Protein AF-A0A397FQM4-F1 (afdb_monomer_lite)

pLDDT: mean 86.3, std 16.47, range [33.5, 97.94]

Foldseek 3Di:
DDPPPQPPVCNPPDDDDDLVVLVVVVVVVCVVCVVPDDPVQAAEEEEQCEVNSNPVVGDPVRYAAEHCDDPDPRHHNDDPVPDDDDPGHYDYDYDDDDPD

Secondary structure (DSSP, 8-state):
-------TT-TT---PPPHHHHHHHHHHHHHHHTTTS-GGGPEEEEES-TT-TTGGGS-TTSEEEEESS-SSTT-EES-GGG----SS-EEE--------

Radius of gyration: 15.38 Å; chains: 1; bounding box: 43×31×37 Å

Sequence (100 aa):
MNLNYVNGKNILDQYFTKRYIAEKLFEKTKNIISQYEKIEKYTWLEPSVGEGCFYDLLPKNKRIGIDIDPKRENIIKGNYLKYKLPNKPLIRYRKSTFRT

Structure (mmCIF, N/CA/C/O backbone):
data_AF-A0A397FQM4-F1
#
_entry.id   AF-A0A397FQM4-F1
#
loop_
_atom_site.group_PDB
_atom_site.id
_atom_site.type_symbol
_atom_site.label_atom_id
_atom_site.label_alt_id
_atom_site.label_comp_id
_atom_site.label_asym_id
_atom_site.label_entity_id
_atom_site.label_seq_id
_atom_site.pdbx_PDB_ins_code
_atom_site.Cartn_x
_atom_site.Cartn_y
_atom_site.Cartn_z
_atom_site.occupancy
_atom_site.B_iso_or_equiv
_atom_site.auth_seq_id
_atom_site.auth_comp_id
_atom_site.auth_asym_id
_atom_site.auth_atom_id
_atom_site.pdbx_PDB_model_num
ATOM 1 N N . MET A 1 1 ? 28.071 24.592 -18.770 1.00 37.16 1 MET A N 1
ATOM 2 C CA . MET A 1 1 ? 28.516 23.203 -19.012 1.00 37.16 1 MET A CA 1
ATOM 3 C C . MET A 1 1 ? 27.507 22.291 -18.321 1.00 37.16 1 MET A C 1
ATOM 5 O O . MET A 1 1 ? 27.537 22.194 -17.104 1.00 37.16 1 MET A O 1
ATOM 9 N N . ASN A 1 2 ? 26.525 21.754 -19.055 1.00 40.03 2 ASN A N 1
ATOM 10 C CA . ASN A 1 2 ? 25.473 20.906 -18.475 1.00 40.03 2 ASN A CA 1
ATOM 11 C C . ASN A 1 2 ? 25.976 19.464 -18.391 1.00 40.03 2 ASN A C 1
ATOM 13 O O . ASN A 1 2 ? 25.970 18.745 -19.387 1.00 40.03 2 ASN A O 1
ATOM 17 N N . LEU A 1 3 ? 26.410 19.046 -17.204 1.00 45.41 3 LEU A N 1
ATOM 18 C CA . LEU A 1 3 ? 26.678 17.643 -16.901 1.00 45.41 3 LEU A CA 1
ATOM 19 C C . LEU A 1 3 ? 25.361 16.967 -16.505 1.00 45.41 3 LEU A C 1
ATOM 21 O O . LEU A 1 3 ? 25.091 16.741 -15.330 1.00 45.41 3 LEU A O 1
ATOM 25 N N . ASN A 1 4 ? 24.525 16.644 -17.492 1.00 55.28 4 ASN A N 1
ATOM 26 C CA . ASN A 1 4 ? 23.449 15.680 -17.275 1.00 55.28 4 ASN A CA 1
ATOM 27 C C . ASN A 1 4 ? 24.091 14.289 -17.199 1.00 55.28 4 ASN A C 1
ATOM 29 O O . ASN A 1 4 ? 24.248 13.613 -18.214 1.00 55.28 4 ASN A O 1
ATOM 33 N N . TYR A 1 5 ? 24.508 13.880 -16.000 1.00 58.41 5 TYR A N 1
ATOM 34 C CA . TYR A 1 5 ? 24.919 12.505 -15.724 1.00 58.41 5 TYR A CA 1
ATOM 35 C C . TYR A 1 5 ? 23.674 11.615 -15.778 1.00 58.41 5 TYR A C 1
ATOM 37 O O . TYR A 1 5 ? 22.978 11.403 -14.789 1.00 58.41 5 TYR A O 1
ATOM 45 N N . VAL A 1 6 ? 23.350 11.128 -16.973 1.00 59.69 6 VAL A N 1
ATOM 46 C CA . VAL A 1 6 ? 22.288 10.141 -17.154 1.00 59.69 6 VAL A CA 1
ATOM 47 C C . VAL A 1 6 ? 22.879 8.780 -16.811 1.00 59.69 6 VAL A C 1
ATOM 49 O O . VAL A 1 6 ? 23.777 8.291 -17.498 1.00 59.69 6 VAL A O 1
ATOM 52 N N . ASN A 1 7 ? 22.401 8.155 -15.735 1.00 61.22 7 ASN A N 1
ATOM 53 C CA . ASN A 1 7 ? 22.791 6.789 -15.413 1.00 61.22 7 ASN A CA 1
ATOM 54 C C . ASN A 1 7 ? 22.173 5.841 -16.452 1.00 61.22 7 ASN A C 1
ATOM 56 O O . ASN A 1 7 ? 21.014 5.448 -16.331 1.00 61.22 7 ASN A O 1
ATOM 60 N N . GLY A 1 8 ? 22.944 5.467 -17.477 1.00 60.25 8 GLY A N 1
ATOM 61 C CA . GLY A 1 8 ? 22.469 4.618 -18.577 1.00 60.25 8 GLY A CA 1
ATOM 62 C C . GLY A 1 8 ? 21.927 3.250 -18.139 1.00 60.25 8 GLY A C 1
ATOM 63 O O . GLY A 1 8 ? 21.170 2.633 -18.880 1.00 60.25 8 GLY A O 1
ATOM 64 N N . LYS A 1 9 ? 22.258 2.786 -16.924 1.00 60.47 9 LYS A N 1
ATOM 65 C CA . LYS A 1 9 ? 21.728 1.542 -16.339 1.00 60.47 9 LYS A CA 1
ATOM 66 C C . LYS A 1 9 ? 20.442 1.738 -15.526 1.00 60.47 9 LYS A C 1
ATOM 68 O O . LYS A 1 9 ? 19.751 0.762 -15.258 1.00 60.47 9 LYS A O 1
ATOM 73 N N . ASN A 1 10 ? 20.124 2.966 -15.115 1.00 61.16 10 ASN A N 1
ATOM 74 C CA . ASN A 1 10 ? 18.965 3.286 -14.279 1.00 61.16 10 ASN A CA 1
ATOM 75 C C . ASN A 1 10 ? 18.325 4.604 -14.735 1.00 61.16 10 ASN A C 1
ATOM 77 O O . ASN A 1 10 ? 18.322 5.599 -14.014 1.00 61.16 10 ASN A O 1
ATOM 81 N N . ILE A 1 11 ? 17.783 4.598 -15.955 1.00 65.88 11 ILE A N 1
ATOM 82 C CA . ILE A 1 11 ? 17.174 5.763 -16.628 1.00 65.88 11 ILE A CA 1
ATOM 83 C C . ILE A 1 11 ? 16.041 6.385 -15.790 1.00 65.88 11 ILE A C 1
ATOM 85 O O . ILE A 1 11 ? 15.767 7.579 -15.886 1.00 65.88 11 ILE A O 1
ATOM 89 N N . LEU A 1 12 ? 15.397 5.574 -14.947 1.00 64.56 12 LEU A N 1
ATOM 90 C CA . LEU A 1 12 ? 14.293 5.969 -14.074 1.00 64.56 12 LEU A CA 1
ATOM 91 C C . LEU A 1 12 ? 14.726 6.273 -12.627 1.00 64.56 12 LEU A C 1
ATOM 93 O O . LEU A 1 12 ? 13.865 6.587 -11.807 1.00 64.56 12 LEU A O 1
ATOM 97 N N . ASP A 1 13 ? 16.023 6.172 -12.313 1.00 63.94 13 ASP A N 1
ATOM 98 C CA . ASP A 1 13 ? 16.613 6.402 -10.984 1.00 63.94 13 ASP A CA 1
ATOM 99 C C . ASP A 1 13 ? 15.885 5.648 -9.845 1.00 63.94 13 ASP A C 1
ATOM 101 O O . ASP A 1 13 ? 15.539 6.178 -8.788 1.00 63.94 13 ASP A O 1
ATOM 105 N N . GLN A 1 14 ? 15.582 4.371 -10.092 1.00 63.09 14 GLN A N 1
ATOM 106 C CA . GLN A 1 14 ? 14.849 3.505 -9.171 1.00 63.09 14 GLN A CA 1
ATOM 107 C C . GLN A 1 14 ? 15.762 2.981 -8.051 1.00 63.09 14 GLN A C 1
ATOM 109 O O . GLN A 1 14 ? 16.753 2.304 -8.325 1.00 63.09 14 GLN A O 1
ATOM 114 N N . TYR A 1 15 ? 15.386 3.222 -6.788 1.00 69.12 15 TYR A N 1
ATOM 115 C CA . TYR A 1 15 ? 16.043 2.648 -5.604 1.00 69.12 15 TYR A CA 1
ATOM 116 C C . TYR A 1 15 ? 15.053 1.892 -4.723 1.00 69.12 15 TYR A C 1
ATOM 118 O O . TYR A 1 15 ? 14.218 2.487 -4.026 1.00 69.12 15 TYR A O 1
ATOM 126 N N . PHE A 1 16 ? 15.202 0.572 -4.678 1.00 68.19 16 PHE A N 1
ATOM 127 C CA . PHE A 1 16 ? 14.300 -0.298 -3.932 1.00 68.19 16 PHE A CA 1
ATOM 128 C C . PHE A 1 16 ? 14.640 -0.350 -2.443 1.00 68.19 16 PHE A C 1
ATOM 130 O O . PHE A 1 16 ? 15.800 -0.365 -2.032 1.00 68.19 16 PHE A O 1
ATOM 137 N N . THR A 1 17 ? 13.603 -0.362 -1.610 1.00 78.56 17 THR A N 1
ATOM 138 C CA . THR A 1 17 ? 13.746 -0.607 -0.174 1.00 78.56 17 THR A CA 1
ATOM 139 C C . THR A 1 17 ? 13.904 -2.106 0.056 1.00 78.56 17 THR A C 1
ATOM 141 O O . THR A 1 17 ? 13.136 -2.903 -0.479 1.00 78.56 17 THR A O 1
ATOM 144 N N . LYS A 1 18 ? 14.885 -2.504 0.874 1.00 86.94 18 LYS A N 1
ATOM 145 C CA . LYS A 1 18 ? 15.031 -3.905 1.294 1.00 86.94 18 LYS A CA 1
ATOM 146 C C . LYS A 1 18 ? 13.760 -4.358 2.017 1.00 86.94 18 LYS A C 1
ATOM 148 O O . LYS A 1 18 ? 13.249 -3.625 2.863 1.00 86.94 18 LYS A O 1
ATOM 153 N N . ARG A 1 19 ? 13.287 -5.575 1.739 1.00 88.56 19 ARG A N 1
ATOM 154 C CA . ARG A 1 19 ? 11.997 -6.073 2.245 1.00 88.56 19 ARG A CA 1
ATOM 155 C C . ARG A 1 19 ? 11.850 -5.966 3.769 1.00 88.56 19 ARG A C 1
ATOM 157 O O . ARG A 1 19 ? 10.873 -5.396 4.238 1.00 88.56 19 ARG A O 1
ATOM 164 N N . TYR A 1 20 ? 12.867 -6.375 4.529 1.00 90.75 20 TYR A N 1
ATOM 165 C CA . TYR A 1 20 ? 12.834 -6.291 5.997 1.00 90.75 20 TYR A CA 1
ATOM 166 C C . TYR A 1 20 ? 12.728 -4.847 6.532 1.00 90.75 20 TYR A C 1
ATOM 168 O O . TYR A 1 20 ? 12.2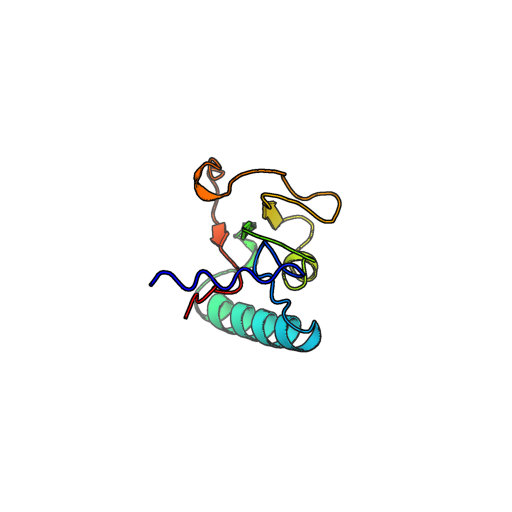04 -4.618 7.620 1.00 90.75 20 TYR A O 1
ATOM 176 N N . ILE A 1 21 ? 13.234 -3.850 5.792 1.00 92.25 21 ILE A N 1
ATOM 177 C CA . ILE A 1 21 ? 13.069 -2.434 6.152 1.00 92.25 21 ILE A CA 1
ATOM 178 C C . ILE A 1 21 ? 11.628 -1.998 5.885 1.00 92.25 21 ILE A C 1
ATOM 180 O O . ILE A 1 21 ? 11.047 -1.303 6.716 1.00 92.25 21 ILE A O 1
ATOM 184 N N . ALA A 1 22 ? 11.045 -2.421 4.759 1.00 92.06 22 ALA A N 1
ATOM 185 C CA . ALA A 1 22 ? 9.656 -2.121 4.424 1.00 92.06 22 ALA A CA 1
ATOM 186 C C . ALA A 1 22 ? 8.688 -2.686 5.476 1.00 92.06 22 ALA A C 1
ATOM 188 O O . ALA A 1 22 ? 7.808 -1.965 5.935 1.00 92.06 22 ALA A O 1
ATOM 189 N N . GLU A 1 23 ? 8.921 -3.918 5.934 1.00 94.88 23 GLU A N 1
ATOM 190 C CA . GLU A 1 23 ? 8.162 -4.559 7.017 1.00 94.88 23 GLU A CA 1
ATOM 191 C C . GLU A 1 23 ? 8.234 -3.753 8.319 1.00 94.88 23 GLU A C 1
ATOM 193 O O . GLU A 1 23 ? 7.201 -3.375 8.868 1.00 94.88 23 GLU A O 1
ATOM 198 N N . LYS A 1 24 ? 9.442 -3.386 8.773 1.00 95.69 24 LYS A N 1
ATOM 199 C CA . LYS A 1 24 ? 9.619 -2.568 9.989 1.00 95.69 24 LYS A CA 1
ATOM 200 C C . LYS A 1 24 ? 8.917 -1.213 9.900 1.00 95.69 24 LYS A C 1
ATOM 202 O O . LYS A 1 24 ? 8.311 -0.764 10.873 1.00 95.69 24 LYS A O 1
ATOM 207 N N . LEU A 1 25 ? 9.016 -0.545 8.751 1.00 95.00 25 LEU A N 1
ATOM 208 C CA . LEU A 1 25 ? 8.361 0.744 8.533 1.00 95.00 25 LEU A CA 1
ATOM 209 C C . LEU A 1 25 ? 6.841 0.598 8.497 1.00 95.00 25 LEU A C 1
ATOM 211 O O . LEU A 1 25 ? 6.157 1.418 9.101 1.00 95.00 25 LEU A O 1
ATOM 215 N N . PHE A 1 26 ? 6.318 -0.441 7.846 1.00 95.56 26 PHE A N 1
ATOM 216 C CA . PHE A 1 26 ? 4.884 -0.688 7.773 1.00 95.56 26 PHE A CA 1
ATOM 217 C C . PHE A 1 26 ? 4.290 -0.985 9.151 1.00 95.56 26 PHE A C 1
ATOM 219 O O . PHE A 1 26 ? 3.293 -0.367 9.522 1.00 95.56 26 PHE A O 1
ATOM 226 N N . GLU A 1 27 ? 4.935 -1.836 9.953 1.00 96.75 27 GLU A N 1
ATOM 227 C CA . GLU A 1 27 ? 4.503 -2.096 11.332 1.00 96.75 27 GLU A CA 1
ATOM 228 C C . GLU A 1 27 ? 4.507 -0.819 12.180 1.00 96.75 27 GLU A C 1
ATOM 230 O O . GLU A 1 27 ? 3.517 -0.509 12.844 1.00 96.75 27 GLU A O 1
ATOM 235 N N . LYS A 1 28 ? 5.571 -0.009 12.097 1.00 97.06 28 LYS A N 1
ATOM 236 C CA . LYS A 1 28 ? 5.624 1.278 12.804 1.00 97.06 28 LYS A CA 1
ATOM 237 C C . LYS A 1 28 ? 4.515 2.229 12.344 1.00 97.06 28 LYS A C 1
ATOM 239 O O . LYS A 1 28 ? 3.899 2.886 13.179 1.00 97.06 28 LYS A O 1
ATOM 244 N N . THR A 1 29 ? 4.238 2.293 11.040 1.00 96.00 29 THR A N 1
ATOM 245 C CA . THR A 1 29 ? 3.140 3.096 10.486 1.00 96.00 29 THR A CA 1
ATOM 246 C C . THR A 1 29 ? 1.789 2.640 11.026 1.00 96.00 29 THR A C 1
ATOM 248 O O . THR A 1 29 ? 1.028 3.483 11.496 1.00 96.00 29 THR A O 1
ATOM 251 N N . LYS A 1 30 ? 1.499 1.331 11.013 1.00 96.62 30 LYS A N 1
ATOM 252 C CA . LYS A 1 30 ? 0.252 0.795 11.573 1.00 96.62 30 LYS A CA 1
ATOM 253 C C . LYS A 1 30 ? 0.107 1.153 13.048 1.00 96.62 30 LYS A C 1
ATOM 255 O O . LYS A 1 30 ? -0.926 1.684 13.429 1.00 96.62 30 LYS A O 1
ATOM 260 N N . ASN A 1 31 ? 1.155 0.940 13.844 1.00 97.38 31 ASN A N 1
ATOM 261 C CA . ASN A 1 31 ? 1.133 1.229 15.278 1.00 97.38 31 ASN A CA 1
ATOM 262 C C . ASN A 1 31 ? 0.816 2.698 15.572 1.00 97.38 31 ASN A C 1
ATOM 264 O O . ASN A 1 31 ? 0.025 2.971 16.465 1.00 97.38 31 ASN A O 1
ATOM 268 N N . ILE A 1 32 ? 1.395 3.633 14.814 1.00 97.00 32 ILE A N 1
ATOM 269 C CA . ILE A 1 32 ? 1.127 5.067 14.990 1.00 97.00 32 ILE A CA 1
ATOM 270 C C . ILE A 1 32 ? -0.307 5.409 14.575 1.00 97.00 32 ILE A C 1
ATOM 272 O O . ILE A 1 32 ? -1.010 6.074 15.323 1.00 97.00 32 ILE A O 1
ATOM 276 N N . ILE A 1 33 ? -0.774 4.953 13.408 1.00 95.88 33 ILE A N 1
ATOM 277 C CA . ILE A 1 33 ? -2.127 5.283 12.927 1.00 95.88 33 ILE A CA 1
ATOM 278 C C . ILE A 1 33 ? -3.196 4.703 13.860 1.00 95.88 33 ILE A C 1
ATOM 280 O O . ILE A 1 33 ? -4.152 5.399 14.194 1.00 95.88 33 ILE A O 1
ATOM 284 N N . SER A 1 34 ? -3.008 3.469 14.333 1.00 96.56 34 SER A N 1
ATOM 285 C CA . SER A 1 34 ? -3.951 2.788 15.227 1.00 96.56 34 SER A CA 1
ATOM 286 C C . SER A 1 34 ? -4.112 3.45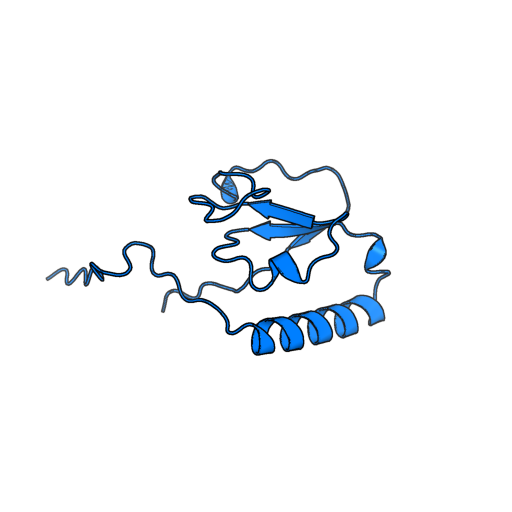5 16.598 1.00 96.56 34 SER A C 1
ATOM 288 O O . SER A 1 34 ? -5.075 3.157 17.298 1.00 96.56 34 SER A O 1
ATOM 290 N N . GLN A 1 35 ? -3.211 4.365 16.990 1.00 97.75 35 GLN A N 1
ATOM 291 C CA . GLN A 1 35 ? -3.373 5.178 18.205 1.00 97.75 35 GLN A CA 1
ATOM 292 C C . GLN A 1 35 ? -4.451 6.259 18.057 1.00 97.75 35 GLN A C 1
ATOM 294 O O . GLN A 1 35 ? -4.978 6.727 19.062 1.00 97.75 35 GLN A O 1
ATOM 299 N N . TYR A 1 36 ? -4.782 6.650 16.823 1.00 97.06 36 TYR A N 1
ATOM 300 C CA . TYR A 1 36 ? -5.690 7.764 16.538 1.00 97.06 36 TYR A CA 1
ATOM 301 C C . TYR A 1 36 ? -6.911 7.345 15.713 1.00 97.06 36 TYR A C 1
ATOM 303 O O . TYR A 1 36 ? -7.952 7.987 15.798 1.00 97.06 36 TYR A O 1
ATOM 311 N N . GLU A 1 37 ? -6.810 6.271 14.926 1.00 96.25 37 GLU A N 1
ATOM 312 C CA . GLU A 1 37 ? -7.834 5.864 13.964 1.00 96.25 37 GLU A CA 1
ATOM 313 C C . GLU A 1 37 ? -7.988 4.342 13.857 1.00 96.25 37 GLU A C 1
ATOM 315 O O . GLU A 1 37 ? -7.060 3.574 14.102 1.00 96.25 37 GLU A O 1
ATOM 320 N N . LYS A 1 38 ? -9.160 3.883 13.397 1.00 95.62 38 LYS A N 1
ATOM 321 C CA . LYS A 1 38 ? -9.372 2.465 13.043 1.00 95.62 38 LYS A CA 1
ATOM 322 C C . LYS A 1 38 ? -8.855 2.206 11.631 1.00 95.62 38 LYS A C 1
ATOM 324 O O . LYS A 1 38 ? -9.560 2.468 10.651 1.00 95.62 38 LYS A O 1
ATOM 329 N N . ILE A 1 39 ? -7.625 1.711 11.530 1.00 94.38 39 ILE A N 1
ATOM 330 C CA . ILE A 1 39 ? -6.877 1.570 10.274 1.00 94.38 39 ILE A CA 1
ATOM 331 C C . ILE A 1 39 ? -7.597 0.716 9.219 1.00 94.38 39 ILE A C 1
ATOM 333 O O . ILE A 1 39 ? -7.447 0.936 8.017 1.00 94.38 39 ILE A O 1
ATOM 337 N N . GLU A 1 40 ? -8.461 -0.203 9.646 1.00 94.94 40 GLU A N 1
ATOM 338 C CA . GLU A 1 40 ? -9.254 -1.072 8.780 1.00 94.94 40 GLU A CA 1
ATOM 339 C C . GLU A 1 40 ? -10.303 -0.299 7.974 1.00 94.94 40 GLU A C 1
ATOM 341 O O . GLU A 1 40 ? -10.788 -0.811 6.966 1.00 94.94 40 GLU A O 1
ATOM 346 N N . LYS A 1 41 ? -10.679 0.923 8.369 1.00 96.38 41 LYS A N 1
ATOM 347 C CA . LYS A 1 41 ? -11.620 1.761 7.604 1.00 96.38 41 LYS A CA 1
ATOM 348 C C . LYS A 1 41 ? -11.036 2.241 6.273 1.00 96.38 41 LYS A C 1
ATOM 350 O O . LYS A 1 41 ? -11.792 2.599 5.370 1.00 96.38 41 LYS A O 1
ATOM 355 N N . TYR A 1 42 ? -9.713 2.254 6.147 1.00 97.38 42 TYR A N 1
ATOM 356 C CA . TYR A 1 42 ? -9.021 2.883 5.033 1.00 97.38 42 TYR A CA 1
ATOM 357 C C . TYR A 1 42 ? -8.658 1.880 3.941 1.00 97.38 42 TYR A C 1
ATOM 359 O O . TYR A 1 42 ? -8.335 0.719 4.193 1.00 97.38 42 TYR A O 1
ATOM 367 N N . THR A 1 43 ? -8.686 2.354 2.697 1.00 97.94 43 THR A N 1
ATOM 368 C CA . THR A 1 43 ? -8.016 1.687 1.578 1.00 97.94 43 THR A CA 1
ATOM 369 C C . THR A 1 43 ? -6.618 2.275 1.418 1.00 97.94 43 THR A C 1
ATOM 371 O O . THR A 1 43 ? -6.441 3.493 1.411 1.00 97.94 43 THR A O 1
ATOM 374 N N . TRP A 1 44 ? -5.616 1.417 1.283 1.00 97.56 44 TRP A N 1
ATOM 375 C CA . TRP A 1 44 ? -4.235 1.829 1.084 1.00 97.56 44 TRP A CA 1
ATOM 376 C C . TRP A 1 44 ? -3.975 2.127 -0.386 1.00 97.56 44 TRP A C 1
ATOM 378 O O . TRP A 1 44 ? -4.356 1.355 -1.263 1.00 97.56 44 TRP A O 1
ATOM 388 N N . LEU A 1 45 ? -3.321 3.248 -0.657 1.00 97.38 45 LEU A N 1
ATOM 389 C CA . LEU A 1 45 ? -2.948 3.676 -1.995 1.00 97.38 45 LEU A CA 1
ATOM 390 C C . LEU A 1 45 ? -1.435 3.846 -2.068 1.00 97.38 45 LEU A C 1
ATOM 392 O O . LEU A 1 45 ? -0.887 4.761 -1.448 1.00 97.38 45 LEU A O 1
ATOM 396 N N . GLU A 1 46 ? -0.783 2.996 -2.853 1.00 96.50 46 GLU A N 1
ATOM 397 C CA . GLU A 1 46 ? 0.645 3.099 -3.135 1.00 96.50 46 GLU A CA 1
ATOM 398 C C . GLU A 1 46 ? 0.880 3.579 -4.570 1.00 96.50 46 GLU A C 1
ATOM 400 O O . GLU A 1 46 ? 0.687 2.824 -5.527 1.00 96.50 46 GLU A O 1
ATOM 405 N N . PRO A 1 47 ? 1.267 4.849 -4.748 1.00 95.38 47 PRO A N 1
ATOM 406 C CA . PRO A 1 47 ? 1.771 5.337 -6.022 1.00 95.38 47 PRO A CA 1
ATOM 407 C C . PRO A 1 47 ? 3.247 4.974 -6.220 1.00 95.38 47 PRO A C 1
ATOM 409 O O . PRO A 1 47 ? 4.018 4.967 -5.260 1.00 95.38 47 PRO A O 1
ATOM 412 N N . SER A 1 48 ? 3.646 4.781 -7.479 1.00 92.44 48 SER A N 1
ATOM 413 C CA . SER A 1 48 ? 5.014 4.417 -7.876 1.00 92.44 48 SER A CA 1
ATOM 414 C C . SER A 1 48 ? 5.497 3.146 -7.168 1.00 92.44 48 SER A C 1
ATOM 416 O O . SER A 1 48 ? 6.537 3.141 -6.510 1.00 92.44 48 SER A O 1
ATOM 418 N N . VAL A 1 49 ? 4.687 2.090 -7.277 1.00 93.75 49 VAL A N 1
ATOM 419 C CA . VAL A 1 49 ? 4.845 0.791 -6.604 1.00 93.75 49 VAL A CA 1
ATOM 420 C C . VAL A 1 49 ? 6.235 0.165 -6.797 1.00 93.75 49 VAL A C 1
ATOM 422 O O . VAL A 1 49 ? 6.760 -0.471 -5.878 1.00 93.75 49 VAL A O 1
ATOM 425 N N . GLY A 1 50 ? 6.843 0.303 -7.978 1.00 90.00 50 GLY A N 1
ATOM 426 C CA . GLY A 1 50 ? 8.077 -0.396 -8.339 1.00 90.00 50 GLY A CA 1
ATOM 427 C C . GLY A 1 50 ? 7.930 -1.919 -8.202 1.00 90.00 50 GLY A C 1
ATOM 428 O O . GLY A 1 50 ? 6.965 -2.503 -8.688 1.00 90.00 50 GLY A O 1
ATOM 429 N N . GLU A 1 51 ? 8.859 -2.571 -7.492 1.00 89.12 51 GLU A N 1
ATOM 430 C CA . GLU A 1 51 ? 8.790 -4.018 -7.193 1.00 89.12 51 GLU A CA 1
ATOM 431 C C . GLU A 1 51 ? 7.694 -4.379 -6.162 1.00 89.12 51 GLU A C 1
ATOM 433 O O . GLU A 1 51 ? 7.395 -5.551 -5.934 1.00 89.12 51 GLU A O 1
ATOM 438 N N . GLY A 1 52 ? 7.067 -3.391 -5.514 1.00 91.69 52 GLY A N 1
ATOM 439 C CA . GLY A 1 52 ? 5.968 -3.612 -4.567 1.00 91.69 52 GLY A CA 1
ATOM 440 C C . GLY A 1 52 ? 6.394 -4.084 -3.176 1.00 91.69 52 GLY A C 1
ATOM 441 O O . GLY A 1 52 ? 5.650 -4.802 -2.512 1.00 91.69 52 GLY A O 1
ATOM 442 N N . CYS A 1 53 ? 7.575 -3.664 -2.711 1.00 91.62 53 CYS A N 1
ATOM 443 C CA . CYS A 1 53 ? 8.083 -4.013 -1.379 1.00 91.62 53 CYS A CA 1
ATOM 444 C C . CYS A 1 53 ? 7.160 -3.579 -0.223 1.00 91.62 53 CYS A C 1
ATOM 446 O O . CYS A 1 53 ? 7.092 -4.290 0.777 1.00 91.62 53 CYS A O 1
ATOM 448 N N . PHE A 1 54 ? 6.434 -2.462 -0.359 1.00 94.06 54 PHE A N 1
ATOM 449 C CA . PHE A 1 54 ? 5.372 -2.083 0.577 1.00 94.06 54 PHE A CA 1
ATOM 450 C C . PHE A 1 54 ? 4.020 -2.650 0.144 1.00 94.06 54 PHE A C 1
ATOM 452 O O . PHE A 1 54 ? 3.286 -3.155 0.989 1.00 94.06 54 PHE A O 1
ATOM 459 N N . TYR A 1 55 ? 3.725 -2.646 -1.158 1.00 95.56 55 TYR A N 1
ATOM 460 C CA . TYR A 1 55 ? 2.442 -3.086 -1.712 1.00 95.56 55 TYR A CA 1
ATOM 461 C C . TYR A 1 55 ? 2.060 -4.500 -1.275 1.00 95.56 55 TYR A C 1
ATOM 463 O O . TYR A 1 55 ? 0.903 -4.776 -0.945 1.00 95.56 55 TYR A O 1
ATOM 471 N N . ASP A 1 56 ? 3.051 -5.390 -1.220 1.00 94.88 56 ASP A N 1
ATOM 472 C CA . ASP A 1 56 ? 2.896 -6.766 -0.757 1.00 94.88 56 ASP A CA 1
ATOM 473 C C . ASP A 1 56 ? 2.429 -6.886 0.690 1.00 94.88 56 ASP A C 1
ATOM 475 O O . ASP A 1 56 ? 1.767 -7.867 1.025 1.00 94.88 56 ASP A O 1
ATOM 479 N N . LEU A 1 57 ? 2.769 -5.907 1.526 1.00 96.00 57 LEU A N 1
ATOM 480 C CA . LEU A 1 57 ? 2.425 -5.863 2.945 1.00 96.00 57 LEU A CA 1
ATOM 481 C C . LEU A 1 57 ? 1.022 -5.287 3.178 1.00 96.00 57 LEU A C 1
ATOM 483 O O . LEU A 1 57 ? 0.424 -5.517 4.229 1.00 96.00 57 LEU A O 1
ATOM 487 N N . LEU A 1 58 ? 0.483 -4.546 2.204 1.00 96.38 58 LEU A N 1
ATOM 488 C CA . LEU A 1 58 ? -0.836 -3.931 2.309 1.00 96.38 58 LEU A CA 1
ATOM 489 C C . LEU A 1 58 ? -1.951 -4.995 2.284 1.00 96.38 58 LEU A C 1
ATOM 491 O O . LEU A 1 58 ? -1.839 -5.987 1.552 1.00 96.38 58 LEU A O 1
ATOM 495 N N . PRO A 1 59 ? -3.078 -4.778 2.993 1.00 96.00 59 PRO A N 1
ATOM 496 C CA . PRO A 1 59 ? -4.206 -5.706 2.978 1.00 96.00 59 PRO A CA 1
ATOM 497 C C . PRO A 1 59 ? -4.729 -5.941 1.554 1.00 96.00 59 PRO A C 1
ATOM 499 O O . PRO A 1 59 ? -5.134 -5.000 0.869 1.00 96.00 59 PRO A O 1
ATOM 502 N N . LYS A 1 60 ? -4.746 -7.204 1.102 1.00 95.00 60 LYS A N 1
ATOM 503 C CA . LYS A 1 60 ? -5.034 -7.570 -0.302 1.00 95.00 60 LYS A CA 1
ATOM 504 C C . LYS A 1 60 ? -6.379 -7.045 -0.818 1.00 95.00 60 LYS A C 1
ATOM 506 O O . LYS A 1 60 ? -6.475 -6.670 -1.979 1.00 95.00 60 LYS A O 1
ATOM 511 N N . ASN A 1 61 ? -7.396 -6.989 0.039 1.00 95.69 61 ASN A N 1
ATOM 512 C CA . ASN A 1 61 ? -8.743 -6.507 -0.285 1.00 95.69 61 ASN A CA 1
ATOM 513 C C . ASN A 1 61 ? -8.926 -4.987 -0.110 1.00 95.69 61 ASN A C 1
ATOM 515 O O . ASN A 1 61 ? -9.998 -4.463 -0.406 1.00 95.69 61 ASN A O 1
ATOM 519 N N . LYS A 1 62 ? -7.913 -4.273 0.393 1.00 96.31 62 LYS A N 1
ATOM 520 C CA . LYS A 1 62 ? -7.957 -2.829 0.673 1.00 96.31 62 LYS A CA 1
ATOM 521 C C . LYS A 1 62 ? -6.670 -2.146 0.225 1.00 96.31 62 LYS A C 1
ATOM 523 O O . LYS A 1 62 ? -6.114 -1.331 0.959 1.00 96.31 62 LYS A O 1
ATOM 528 N N . ARG A 1 63 ? -6.208 -2.459 -0.988 1.00 97.00 63 ARG A N 1
ATOM 529 C CA . ARG A 1 63 ? -5.029 -1.829 -1.590 1.00 97.00 63 ARG A CA 1
ATOM 530 C C . ARG A 1 63 ? -5.248 -1.456 -3.050 1.00 97.00 63 ARG A C 1
ATOM 532 O O . ARG A 1 63 ? -5.915 -2.171 -3.791 1.00 97.00 63 ARG A O 1
ATOM 539 N N . ILE A 1 64 ? -4.653 -0.344 -3.455 1.00 97.62 64 ILE A N 1
ATOM 540 C CA . ILE A 1 64 ? -4.598 0.154 -4.826 1.00 97.62 64 ILE A CA 1
ATOM 541 C C . ILE A 1 64 ? -3.134 0.475 -5.111 1.00 97.62 64 ILE A C 1
ATOM 543 O O . ILE A 1 64 ? -2.507 1.219 -4.359 1.00 97.62 64 ILE A O 1
ATOM 547 N N . GLY A 1 65 ? -2.593 -0.111 -6.174 1.00 97.00 65 GLY A N 1
ATOM 548 C CA . GLY A 1 65 ? -1.234 0.144 -6.637 1.00 97.00 65 GLY A CA 1
ATOM 549 C C . 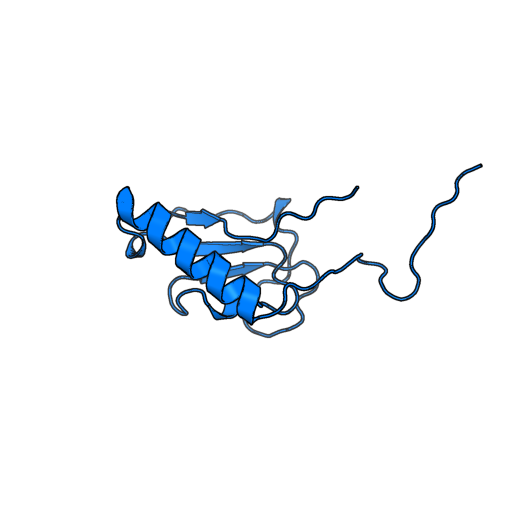GLY A 1 65 ? -1.288 0.832 -7.989 1.00 97.00 65 GLY A C 1
ATOM 550 O O . GLY A 1 65 ? -2.038 0.388 -8.859 1.00 97.00 65 GLY A O 1
ATOM 551 N N . ILE A 1 66 ? -0.522 1.907 -8.162 1.00 96.94 66 ILE A N 1
ATOM 552 C CA . ILE A 1 66 ? -0.419 2.629 -9.436 1.00 96.94 66 ILE A CA 1
ATOM 553 C C . ILE A 1 66 ? 1.050 2.821 -9.766 1.00 96.94 66 ILE A C 1
ATOM 555 O O . ILE A 1 66 ? 1.801 3.343 -8.945 1.00 96.94 66 ILE A O 1
ATOM 559 N N . ASP A 1 67 ? 1.450 2.462 -10.977 1.00 94.75 67 ASP A N 1
ATOM 560 C CA . ASP A 1 67 ? 2.805 2.697 -11.462 1.00 94.75 67 ASP A CA 1
ATOM 561 C C . ASP A 1 67 ? 2.787 3.118 -12.933 1.00 94.75 67 ASP A C 1
ATOM 563 O O . ASP A 1 67 ? 1.928 2.682 -13.696 1.00 94.75 67 ASP A O 1
ATOM 567 N N . ILE A 1 68 ? 3.721 3.977 -13.341 1.00 94.06 68 ILE A N 1
ATOM 568 C CA . ILE A 1 68 ? 3.846 4.386 -14.744 1.00 94.06 68 ILE A CA 1
ATOM 569 C C . ILE A 1 68 ? 4.364 3.230 -15.611 1.00 94.06 68 ILE A C 1
ATOM 571 O O . ILE A 1 68 ? 3.972 3.112 -16.774 1.00 94.06 68 ILE A O 1
ATOM 575 N N . ASP A 1 69 ? 5.184 2.358 -15.024 1.00 92.38 69 ASP A N 1
ATOM 576 C CA . ASP A 1 69 ? 5.755 1.177 -15.658 1.00 92.38 69 ASP A CA 1
ATOM 577 C C . ASP A 1 69 ? 5.716 -0.014 -14.681 1.00 92.38 69 ASP A C 1
ATOM 579 O O . ASP A 1 69 ? 6.705 -0.324 -14.010 1.00 92.38 69 ASP A O 1
ATOM 583 N N . PRO A 1 70 ? 4.540 -0.648 -14.509 1.00 92.56 70 PRO A N 1
ATOM 584 C CA . PRO A 1 70 ? 4.366 -1.703 -13.525 1.00 92.56 70 PRO A CA 1
ATOM 585 C C . PRO A 1 70 ? 5.183 -2.940 -13.893 1.00 92.56 70 PRO A C 1
ATOM 587 O O . PRO A 1 70 ? 5.105 -3.450 -15.007 1.00 92.56 70 PRO A O 1
ATOM 590 N N . LYS A 1 71 ? 5.898 -3.477 -12.904 1.00 88.44 71 LYS A N 1
ATOM 591 C CA . LYS A 1 71 ? 6.722 -4.688 -13.042 1.00 88.44 71 LYS A CA 1
ATOM 592 C C . LYS A 1 71 ? 6.025 -5.965 -12.582 1.00 88.44 71 LYS A C 1
ATOM 594 O O . LYS A 1 71 ? 6.642 -7.020 -12.474 1.00 88.44 71 LYS A O 1
ATOM 599 N N . ARG A 1 72 ? 4.742 -5.858 -12.244 1.00 88.62 72 ARG A N 1
ATOM 600 C CA . ARG A 1 72 ? 3.941 -6.950 -11.699 1.00 88.62 72 ARG A CA 1
ATOM 601 C C . ARG A 1 72 ? 2.468 -6.762 -12.010 1.00 88.62 72 ARG A C 1
ATOM 603 O O . ARG A 1 72 ? 1.995 -5.645 -12.219 1.00 88.62 72 ARG A O 1
ATOM 610 N N . GLU A 1 73 ? 1.752 -7.874 -11.998 1.00 88.69 73 GLU A N 1
ATOM 611 C CA . GLU A 1 73 ? 0.311 -7.910 -12.211 1.00 88.69 73 GLU A CA 1
ATOM 612 C C . GLU A 1 73 ? -0.453 -7.204 -11.084 1.00 88.69 73 GLU A C 1
ATOM 614 O O . GLU A 1 73 ? 0.049 -7.030 -9.969 1.00 88.69 73 GLU A O 1
ATOM 619 N N . ASN A 1 74 ? -1.709 -6.847 -11.362 1.00 89.00 74 ASN A N 1
ATOM 620 C CA . ASN A 1 74 ? -2.630 -6.200 -10.418 1.00 89.00 74 ASN A CA 1
ATOM 621 C C . ASN A 1 74 ? -2.219 -4.783 -9.976 1.00 89.00 74 ASN A C 1
ATOM 623 O O . ASN A 1 74 ? -2.729 -4.268 -8.978 1.00 89.00 74 ASN A O 1
ATOM 627 N N . ILE A 1 75 ? -1.333 -4.136 -10.737 1.00 96.69 75 ILE A N 1
ATOM 628 C CA . ILE A 1 75 ? -0.976 -2.724 -10.590 1.00 96.69 75 ILE A CA 1
ATOM 629 C C . ILE A 1 75 ? -1.575 -1.944 -11.755 1.00 96.69 75 ILE A C 1
ATOM 631 O O . ILE A 1 75 ? -1.444 -2.329 -12.917 1.00 96.69 75 ILE A O 1
ATOM 635 N N . ILE A 1 76 ? -2.234 -0.830 -11.449 1.00 97.06 76 ILE A N 1
ATOM 636 C CA . ILE A 1 76 ? -2.803 0.055 -12.461 1.00 97.06 76 ILE A CA 1
ATOM 637 C C . ILE A 1 76 ? -1.646 0.757 -13.179 1.00 97.06 76 ILE A C 1
ATOM 639 O O . ILE A 1 76 ? -0.915 1.533 -12.560 1.00 97.06 76 ILE A O 1
ATOM 643 N N . LYS A 1 77 ? -1.495 0.516 -14.486 1.00 96.88 77 LYS A N 1
ATOM 644 C CA . LYS A 1 77 ? -0.535 1.250 -15.318 1.00 96.88 77 LYS A CA 1
ATOM 645 C C . LYS A 1 77 ? -1.035 2.676 -15.550 1.00 96.88 77 LYS A C 1
ATOM 647 O O . LYS A 1 77 ? -2.049 2.870 -16.216 1.00 96.88 77 LYS A O 1
ATOM 652 N N . GLY A 1 78 ? -0.343 3.682 -15.023 1.00 95.12 78 GLY A N 1
ATOM 653 C CA . GLY A 1 78 ? -0.728 5.075 -15.225 1.00 95.12 78 GLY A CA 1
ATOM 654 C C . GLY A 1 78 ? 0.075 6.100 -14.430 1.00 95.12 78 GLY A C 1
ATOM 655 O O . GLY A 1 78 ? 0.782 5.798 -13.472 1.00 95.12 78 GLY A O 1
ATOM 656 N N . ASN A 1 79 ? -0.069 7.366 -14.826 1.00 94.81 79 ASN A N 1
ATOM 657 C CA . ASN A 1 79 ? 0.496 8.486 -14.085 1.00 94.81 79 ASN A CA 1
ATOM 658 C C . ASN A 1 79 ? -0.379 8.791 -12.859 1.00 94.81 79 ASN A C 1
ATOM 660 O O . ASN A 1 79 ? -1.487 9.309 -13.004 1.00 94.81 79 ASN A O 1
ATOM 664 N N . TYR A 1 80 ? 0.140 8.525 -11.657 1.00 94.44 80 TYR A N 1
ATOM 665 C CA . TYR A 1 80 ? -0.553 8.803 -10.396 1.00 94.44 80 TYR A CA 1
ATOM 666 C C . TYR A 1 80 ? -1.020 10.262 -10.259 1.00 94.44 80 TYR A C 1
ATOM 668 O O . TYR A 1 80 ? -2.101 10.504 -9.733 1.00 94.44 80 TYR A O 1
ATOM 676 N N . LEU A 1 81 ? -0.268 11.238 -10.782 1.00 93.62 81 LEU A N 1
ATOM 677 C CA . LEU A 1 81 ? -0.654 12.655 -10.715 1.00 93.62 81 LEU A CA 1
ATOM 678 C C . LEU A 1 81 ? -1.920 12.970 -11.526 1.00 93.62 81 LEU A C 1
ATOM 680 O O . LEU A 1 81 ? -2.558 13.990 -11.291 1.00 93.62 81 LEU A O 1
ATOM 684 N N . LYS A 1 82 ? -2.285 12.099 -12.474 1.00 96.12 82 LYS A N 1
ATOM 685 C CA . LYS A 1 82 ? -3.516 12.186 -13.271 1.00 96.12 82 LYS A CA 1
ATOM 686 C C . LYS A 1 82 ? -4.585 11.188 -12.814 1.00 96.12 82 LYS A C 1
ATOM 688 O O . LYS A 1 82 ? -5.662 11.136 -13.402 1.00 96.12 82 LYS A O 1
ATOM 693 N N . TYR A 1 83 ? -4.294 10.367 -11.807 1.00 95.69 83 TYR A N 1
ATOM 694 C CA . TYR A 1 83 ? -5.211 9.334 -11.352 1.00 95.69 83 TYR A CA 1
ATOM 695 C C . TYR A 1 83 ? -6.353 9.940 -10.533 1.00 95.69 83 TYR A C 1
ATOM 697 O O . TYR A 1 83 ? -6.130 10.645 -9.546 1.00 95.69 83 TYR A O 1
ATOM 705 N N . LYS A 1 84 ? -7.594 9.627 -10.917 1.00 96.31 84 LYS A N 1
ATOM 706 C CA . LYS A 1 84 ? -8.782 10.047 -10.172 1.00 96.31 84 LYS A CA 1
ATOM 707 C C . LYS A 1 84 ? -8.927 9.189 -8.917 1.00 96.31 84 LYS A C 1
ATOM 709 O O . LYS A 1 84 ? -9.196 7.992 -9.002 1.00 96.31 84 LYS A O 1
ATOM 714 N N . LEU A 1 85 ? -8.760 9.812 -7.752 1.00 95.38 85 LEU A N 1
ATOM 715 C CA . LEU A 1 85 ? -8.899 9.123 -6.472 1.00 95.38 85 LEU A CA 1
ATOM 716 C C . LEU A 1 85 ? -10.333 8.597 -6.285 1.00 95.38 85 LEU A C 1
ATOM 718 O O . LEU A 1 85 ? -11.293 9.297 -6.624 1.00 95.38 85 LEU A O 1
ATOM 722 N N . PRO A 1 86 ? -10.507 7.382 -5.737 1.00 95.19 86 PRO A N 1
ATOM 723 C CA . PRO A 1 86 ? -11.828 6.887 -5.388 1.00 95.19 86 PRO A CA 1
ATOM 724 C C . PRO A 1 86 ? -12.437 7.714 -4.253 1.00 95.19 86 PRO A C 1
ATOM 726 O O . PRO A 1 86 ? -11.734 8.157 -3.346 1.00 95.19 86 PRO A O 1
ATOM 729 N N . ASN A 1 87 ? -13.763 7.842 -4.257 1.00 95.81 87 ASN A N 1
ATOM 730 C CA . ASN A 1 87 ? -14.502 8.493 -3.179 1.00 95.81 87 ASN A CA 1
ATOM 731 C C . ASN A 1 87 ? -14.659 7.546 -1.972 1.00 95.81 87 ASN A C 1
ATOM 733 O O . ASN A 1 87 ? -15.708 6.936 -1.778 1.00 95.81 87 ASN A O 1
ATOM 737 N N . LYS A 1 88 ? -13.571 7.333 -1.225 1.00 95.19 88 LYS A N 1
ATOM 738 C CA . LYS A 1 88 ? -13.519 6.528 0.007 1.00 95.19 88 LYS A CA 1
ATOM 739 C C . LYS A 1 88 ? -12.345 6.983 0.889 1.00 95.19 88 LYS A C 1
ATOM 741 O O . LYS A 1 88 ? -11.431 7.619 0.367 1.00 95.19 88 LYS A O 1
ATOM 746 N N . PRO A 1 89 ? -12.307 6.639 2.187 1.00 96.31 89 PRO A N 1
ATOM 747 C CA . PRO A 1 89 ? -11.163 6.947 3.044 1.00 96.31 89 PRO A CA 1
ATOM 748 C C . PRO A 1 89 ? -9.878 6.274 2.539 1.00 96.31 89 PRO A C 1
ATOM 750 O O . PRO A 1 89 ? -9.854 5.062 2.293 1.00 96.31 89 PRO A O 1
ATOM 753 N N . LEU A 1 90 ? -8.804 7.056 2.398 1.00 96.94 90 LEU A N 1
ATOM 754 C CA . LEU A 1 90 ? -7.525 6.599 1.853 1.00 96.94 90 LEU A CA 1
ATOM 755 C C . LEU A 1 90 ? -6.357 6.891 2.790 1.00 96.94 90 LEU A C 1
ATOM 757 O O . LEU A 1 90 ? -6.253 7.985 3.338 1.00 96.94 90 LEU A O 1
ATOM 761 N N . ILE A 1 91 ? -5.427 5.941 2.869 1.00 96.25 91 ILE A N 1
ATOM 762 C CA . ILE A 1 91 ? -4.066 6.181 3.354 1.00 96.25 91 ILE A CA 1
ATOM 763 C C . ILE A 1 91 ? -3.138 6.097 2.148 1.00 96.25 91 ILE A C 1
ATOM 765 O O . ILE A 1 91 ? -3.013 5.043 1.523 1.00 96.25 91 ILE A O 1
ATOM 769 N N . ARG A 1 92 ? -2.475 7.207 1.812 1.00 94.75 92 ARG A N 1
ATOM 770 C CA . ARG 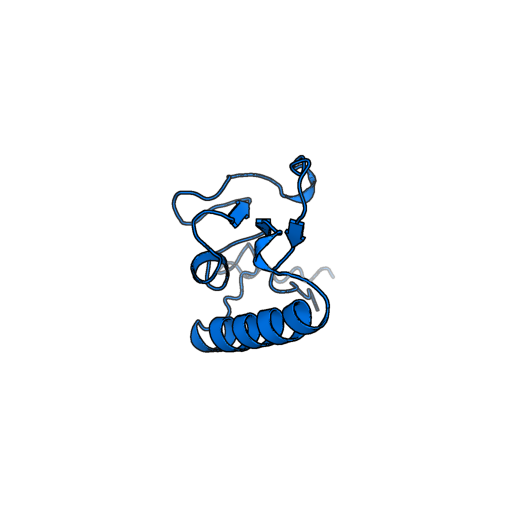A 1 92 ? -1.423 7.208 0.792 1.00 94.75 92 ARG A CA 1
ATOM 771 C C . ARG A 1 92 ? -0.104 6.797 1.432 1.00 94.75 92 ARG A C 1
ATOM 773 O O . ARG A 1 92 ? 0.433 7.542 2.249 1.00 94.75 92 ARG A O 1
ATOM 780 N N . TYR A 1 93 ? 0.436 5.659 1.019 1.00 92.81 93 TYR A N 1
ATOM 781 C CA . TYR A 1 93 ? 1.657 5.095 1.582 1.00 92.81 93 TYR A CA 1
ATOM 782 C C . TYR A 1 93 ? 2.667 4.825 0.475 1.00 92.81 93 TYR A C 1
ATOM 784 O O . T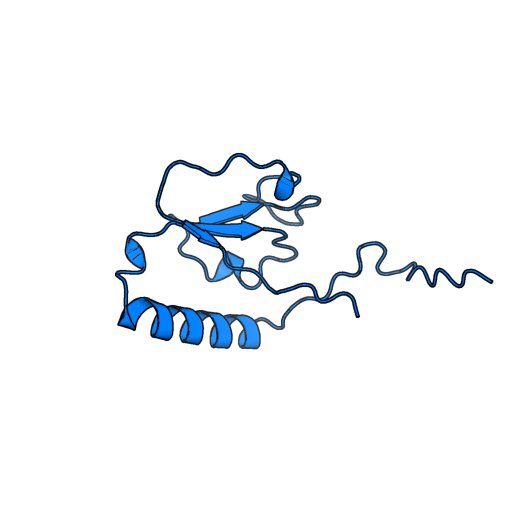YR A 1 93 ? 2.374 4.104 -0.468 1.00 92.81 93 TYR A O 1
ATOM 792 N N . ARG A 1 94 ? 3.834 5.465 0.556 1.00 86.62 94 ARG A N 1
ATOM 793 C CA . ARG A 1 94 ? 4.916 5.330 -0.425 1.00 86.62 94 ARG A CA 1
ATOM 794 C C . ARG A 1 94 ? 6.251 5.651 0.223 1.00 86.62 94 ARG A C 1
ATOM 796 O O . ARG A 1 94 ? 6.306 6.423 1.183 1.00 86.62 94 ARG A O 1
ATOM 803 N N . LYS A 1 95 ? 7.337 5.178 -0.382 1.00 81.19 95 LYS A N 1
ATOM 804 C CA . LYS A 1 95 ? 8.661 5.758 -0.143 1.00 81.19 95 LYS A CA 1
ATOM 805 C C . LYS A 1 95 ? 8.701 7.177 -0.720 1.00 81.19 95 LYS A C 1
ATOM 807 O O . LYS A 1 95 ? 8.271 7.401 -1.852 1.00 81.19 95 LYS A O 1
ATOM 812 N N . SER A 1 96 ? 9.224 8.138 0.040 1.00 66.69 96 SER A N 1
ATOM 813 C CA . SER A 1 96 ? 9.547 9.451 -0.523 1.00 66.69 96 SER A CA 1
ATOM 814 C C . SER A 1 96 ? 10.756 9.314 -1.446 1.00 66.69 96 SER A C 1
ATOM 816 O O . SER A 1 96 ? 11.820 8.871 -1.013 1.00 66.69 96 SER A O 1
ATOM 818 N N . THR A 1 97 ? 10.598 9.675 -2.715 1.00 57.19 97 THR A N 1
ATOM 819 C CA . THR A 1 97 ? 11.714 9.884 -3.638 1.00 57.19 97 THR A CA 1
ATOM 820 C C . THR A 1 97 ? 12.284 11.270 -3.354 1.00 57.19 97 THR A C 1
ATOM 822 O O . THR A 1 97 ? 11.717 12.271 -3.785 1.00 57.19 97 THR A O 1
ATOM 825 N N . PHE A 1 98 ? 13.371 11.346 -2.585 1.00 48.59 98 PHE A N 1
ATOM 826 C CA . PHE A 1 98 ? 14.188 12.555 -2.545 1.00 48.59 98 PHE A CA 1
ATOM 827 C C . PHE A 1 98 ? 15.121 12.505 -3.752 1.00 48.59 98 PHE A C 1
ATOM 829 O O . PHE A 1 98 ? 15.983 11.634 -3.823 1.00 48.59 98 PHE A O 1
ATOM 836 N N . ARG A 1 99 ? 14.910 13.406 -4.715 1.00 43.66 99 ARG A N 1
ATOM 837 C CA . ARG A 1 99 ? 15.971 13.801 -5.642 1.00 43.66 99 ARG A CA 1
ATOM 838 C C . ARG A 1 99 ? 16.835 14.798 -4.876 1.00 43.66 99 ARG A C 1
ATOM 840 O O . ARG A 1 99 ? 16.384 15.919 -4.655 1.00 43.66 99 ARG A O 1
ATOM 847 N N . THR A 1 100 ? 17.977 14.347 -4.373 1.00 33.50 100 THR A N 1
ATOM 848 C CA . THR A 1 100 ? 19.081 15.239 -3.986 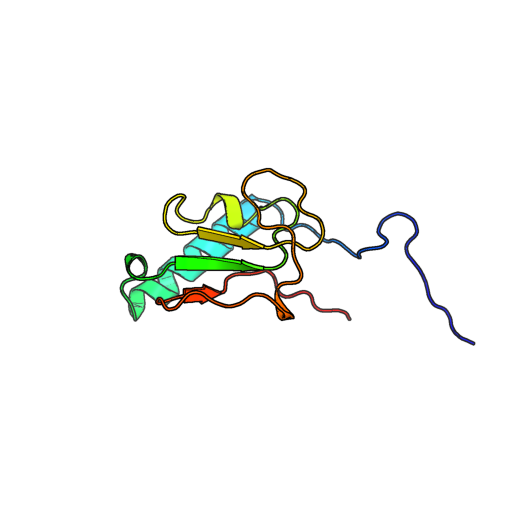1.00 33.50 100 THR A CA 1
ATOM 849 C C . THR A 1 100 ? 19.885 15.588 -5.218 1.00 33.50 100 THR A C 1
ATOM 851 O O . THR A 1 100 ? 20.138 14.640 -5.996 1.00 33.50 100 THR A O 1
#